Protein AF-A0A080LYB6-F1 (afdb_monomer_lite)

Structure (mmCIF, N/CA/C/O backbone):
data_AF-A0A080LYB6-F1
#
_entry.id   AF-A0A080LYB6-F1
#
loop_
_atom_site.group_PDB
_atom_site.id
_atom_site.type_symbol
_atom_site.label_atom_id
_atom_site.label_alt_id
_atom_site.label_comp_id
_atom_site.label_asym_id
_atom_site.label_entity_id
_atom_site.label_seq_id
_atom_site.pdbx_PDB_ins_code
_atom_site.Cartn_x
_atom_site.Cartn_y
_atom_site.Cartn_z
_atom_site.occupancy
_atom_site.B_iso_or_equiv
_atom_site.auth_seq_id
_atom_site.auth_comp_id
_atom_site.auth_asym_id
_atom_site.auth_atom_id
_atom_site.pdbx_PDB_model_num
ATOM 1 N N . MET A 1 1 ? -16.221 -21.033 -5.672 1.00 78.94 1 MET A N 1
ATOM 2 C CA . MET A 1 1 ? -16.938 -19.774 -5.369 1.00 78.94 1 MET A CA 1
ATOM 3 C C . MET A 1 1 ? -16.168 -19.053 -4.273 1.00 78.94 1 MET A C 1
ATOM 5 O O . MET A 1 1 ? -15.674 -19.729 -3.381 1.00 78.94 1 MET A O 1
ATOM 9 N N . VAL A 1 2 ? -15.991 -17.734 -4.372 1.00 89.88 2 VAL A N 1
ATOM 10 C CA . VAL A 1 2 ? -15.286 -16.938 -3.351 1.00 89.88 2 VAL A CA 1
ATOM 11 C C . VAL A 1 2 ? -16.255 -16.663 -2.202 1.00 89.88 2 VAL A C 1
ATOM 13 O O . VAL A 1 2 ? -17.338 -16.132 -2.439 1.00 89.88 2 VAL A O 1
ATOM 16 N N . ALA A 1 3 ? -15.896 -17.055 -0.979 1.00 94.12 3 ALA A N 1
ATOM 17 C CA . ALA A 1 3 ? -16.686 -16.738 0.210 1.00 94.12 3 ALA A CA 1
ATOM 18 C C . ALA A 1 3 ? -16.410 -15.291 0.627 1.00 94.12 3 ALA A C 1
ATOM 20 O O . ALA A 1 3 ? -15.257 -14.875 0.621 1.00 94.12 3 ALA A O 1
ATOM 21 N N . ILE A 1 4 ? -17.435 -14.526 0.995 1.00 94.94 4 ILE A N 1
ATOM 22 C CA . ILE A 1 4 ? -17.285 -13.124 1.412 1.00 94.94 4 ILE A CA 1
ATOM 23 C C . ILE A 1 4 ? -18.020 -12.883 2.736 1.00 94.94 4 ILE A C 1
ATOM 25 O O . ILE A 1 4 ? -19.038 -13.542 2.975 1.00 94.94 4 ILE A O 1
ATOM 29 N N . PRO A 1 5 ? -17.548 -11.963 3.599 1.00 95.38 5 PRO A N 1
ATOM 30 C CA . PRO A 1 5 ? -18.257 -11.645 4.830 1.00 95.38 5 PRO A CA 1
ATOM 31 C C . PRO A 1 5 ? -19.648 -11.080 4.526 1.00 95.38 5 PRO A C 1
ATOM 33 O O . PRO A 1 5 ? -19.817 -10.257 3.622 1.00 95.38 5 PRO A O 1
ATOM 36 N N . THR A 1 6 ? -20.651 -11.511 5.288 1.00 95.12 6 THR A N 1
ATOM 37 C CA . THR A 1 6 ? -22.016 -10.986 5.178 1.00 95.12 6 THR A CA 1
ATOM 38 C C . THR A 1 6 ? -22.108 -9.582 5.786 1.00 95.12 6 THR A C 1
ATOM 40 O O . THR A 1 6 ? -21.365 -9.276 6.721 1.00 95.12 6 THR A O 1
ATOM 43 N N . PRO A 1 7 ? -23.025 -8.716 5.319 1.00 93.94 7 PRO A N 1
ATOM 44 C CA . PRO A 1 7 ? -23.324 -7.464 6.006 1.00 93.94 7 PRO A CA 1
ATOM 45 C C . PRO A 1 7 ? -23.779 -7.695 7.464 1.00 93.94 7 PRO A C 1
ATOM 47 O O . PRO A 1 7 ? -24.447 -8.697 7.728 1.00 93.94 7 PRO A O 1
ATOM 50 N N . PRO A 1 8 ? -23.480 -6.768 8.395 1.00 93.12 8 PRO A N 1
ATOM 51 C CA . PRO A 1 8 ? -22.704 -5.541 8.192 1.00 93.12 8 PRO A CA 1
ATOM 52 C C . PRO A 1 8 ? -21.185 -5.797 8.092 1.00 93.12 8 PRO A C 1
ATOM 54 O O . PRO A 1 8 ? -20.603 -6.514 8.901 1.00 93.12 8 PRO A O 1
ATOM 57 N N . ARG A 1 9 ? -20.524 -5.151 7.118 1.00 93.06 9 ARG A N 1
ATOM 58 C CA . ARG A 1 9 ? -19.075 -5.256 6.842 1.00 93.06 9 ARG A CA 1
ATOM 59 C C . ARG A 1 9 ? -18.233 -4.386 7.785 1.00 93.06 9 ARG A C 1
ATOM 61 O O . ARG A 1 9 ? -17.555 -3.451 7.362 1.00 93.06 9 ARG A O 1
ATOM 68 N N . LEU A 1 10 ? -18.305 -4.671 9.087 1.00 92.44 10 LEU A N 1
ATOM 69 C CA . LEU A 1 10 ? -17.557 -3.921 10.108 1.00 92.44 10 LEU A CA 1
ATOM 70 C C . LEU A 1 10 ? -16.034 -4.104 9.989 1.00 92.44 10 LEU A C 1
ATOM 72 O O . LEU A 1 10 ? -15.279 -3.280 10.495 1.00 92.44 10 LEU A O 1
ATOM 76 N N . ASP A 1 11 ? -15.583 -5.132 9.265 1.00 92.44 11 ASP A N 1
ATOM 77 C CA . ASP A 1 11 ? -14.180 -5.359 8.912 1.00 92.44 11 ASP A CA 1
ATOM 78 C C . ASP A 1 11 ? -13.572 -4.228 8.065 1.00 92.44 11 ASP A C 1
ATOM 80 O O . ASP A 1 11 ? -12.359 -4.047 8.076 1.00 92.44 11 ASP A O 1
ATOM 84 N N . LEU A 1 12 ? -14.397 -3.437 7.369 1.00 91.12 12 LEU A N 1
ATOM 85 C CA . LEU A 1 12 ? -13.948 -2.310 6.546 1.00 91.12 12 LEU A CA 1
ATOM 86 C C . LEU A 1 12 ? -13.807 -0.998 7.325 1.00 91.12 12 LEU A C 1
ATOM 88 O O . LEU A 1 12 ? -13.190 -0.063 6.816 1.00 91.12 12 LEU A O 1
ATOM 92 N N . LEU A 1 13 ? -14.346 -0.914 8.549 1.00 88.81 13 LEU A N 1
ATOM 93 C CA . LEU A 1 13 ? -14.319 0.315 9.350 1.00 88.81 13 LEU A CA 1
ATOM 94 C C . LEU A 1 13 ? -12.920 0.935 9.484 1.00 88.81 13 LEU A C 1
ATOM 96 O O . LEU A 1 13 ? -12.825 2.146 9.284 1.00 88.81 13 LEU A O 1
ATOM 100 N N . PRO A 1 14 ? -11.835 0.165 9.720 1.00 84.69 14 PRO A N 1
ATOM 101 C CA . PRO A 1 14 ? -10.491 0.732 9.828 1.00 84.69 14 PRO A CA 1
ATOM 102 C C . PRO A 1 14 ? -10.011 1.472 8.571 1.00 84.69 14 PRO A C 1
ATOM 104 O O . PRO A 1 14 ? -9.136 2.326 8.668 1.00 84.69 14 PRO A O 1
ATOM 107 N N . LEU A 1 15 ? -10.562 1.160 7.392 1.00 84.94 15 LEU A N 1
ATOM 108 C CA . LEU A 1 15 ? -10.189 1.812 6.132 1.00 84.94 15 LEU A CA 1
ATOM 109 C C . LEU A 1 15 ? -10.950 3.118 5.882 1.00 84.94 15 LEU A C 1
ATOM 111 O O . LEU A 1 15 ? -10.456 3.985 5.167 1.00 84.94 15 LEU A O 1
ATOM 115 N N . VAL A 1 16 ? -12.147 3.258 6.457 1.00 84.25 16 VAL A N 1
ATOM 116 C CA . VAL A 1 16 ? -13.031 4.422 6.262 1.00 84.25 16 VAL A CA 1
ATOM 117 C C . VAL A 1 16 ? -13.061 5.363 7.469 1.00 84.25 16 VAL A C 1
ATOM 119 O O . VAL A 1 16 ? -13.619 6.460 7.386 1.00 84.25 16 VAL A O 1
ATOM 122 N N . SER A 1 17 ? -12.451 4.954 8.587 1.00 81.06 17 SER A N 1
ATOM 123 C CA . SER A 1 17 ? -12.216 5.782 9.767 1.00 81.06 17 SER A CA 1
ATOM 124 C C . SER A 1 17 ? -10.915 6.568 9.645 1.00 81.06 17 SER A C 1
ATOM 126 O O . SER A 1 17 ? -9.868 6.017 9.310 1.00 81.06 17 SER A O 1
ATOM 128 N N . TYR A 1 18 ? -10.955 7.853 9.982 1.00 72.38 18 TYR A N 1
ATOM 129 C CA . TYR A 1 18 ? -9.772 8.704 9.980 1.00 72.38 18 TYR A CA 1
ATOM 130 C C . TYR A 1 18 ? -9.108 8.682 11.359 1.00 72.38 18 TYR A C 1
ATOM 132 O O . TYR A 1 18 ? -9.540 9.396 12.259 1.00 72.38 18 TYR A O 1
ATOM 140 N N . THR A 1 19 ? -8.090 7.840 11.544 1.00 70.88 19 THR A N 1
ATOM 141 C CA . THR A 1 19 ? -7.420 7.639 12.841 1.00 70.88 19 THR A CA 1
ATOM 142 C C . THR A 1 19 ? -5.974 8.133 12.820 1.00 70.88 19 THR A C 1
ATOM 144 O O . THR A 1 19 ? -5.256 7.935 11.842 1.00 70.88 19 THR A O 1
ATOM 147 N N . ALA A 1 20 ? -5.536 8.767 13.910 1.00 65.44 20 ALA A N 1
ATOM 148 C CA . ALA A 1 20 ? -4.183 9.303 14.065 1.00 65.44 20 ALA A CA 1
ATOM 149 C C . ALA A 1 20 ? -3.086 8.209 14.093 1.00 65.44 20 ALA A C 1
ATOM 151 O O . ALA A 1 20 ? -3.386 7.077 14.474 1.00 65.44 20 ALA A O 1
ATOM 152 N N . PRO A 1 21 ? -1.816 8.533 13.755 1.00 69.44 21 PRO A N 1
ATOM 153 C CA . PRO A 1 21 ? -1.304 9.847 13.355 1.00 69.44 21 PRO A CA 1
ATOM 154 C C . PRO A 1 21 ? -1.634 10.140 11.893 1.00 69.44 21 PRO A C 1
ATOM 156 O O . PRO A 1 21 ? -1.207 9.425 11.000 1.00 69.44 21 PRO A O 1
ATOM 159 N N . ILE A 1 22 ? -2.402 11.198 11.661 1.00 78.25 22 ILE A N 1
ATOM 160 C CA . ILE A 1 22 ? -2.852 11.640 10.332 1.00 78.25 22 ILE A CA 1
ATOM 161 C C . ILE A 1 22 ? -1.838 12.594 9.693 1.00 78.25 22 ILE A C 1
ATOM 163 O O . ILE A 1 22 ? -1.606 12.593 8.486 1.00 78.25 22 ILE A O 1
ATOM 167 N N . CYS A 1 23 ? -1.265 13.435 10.542 1.00 81.88 23 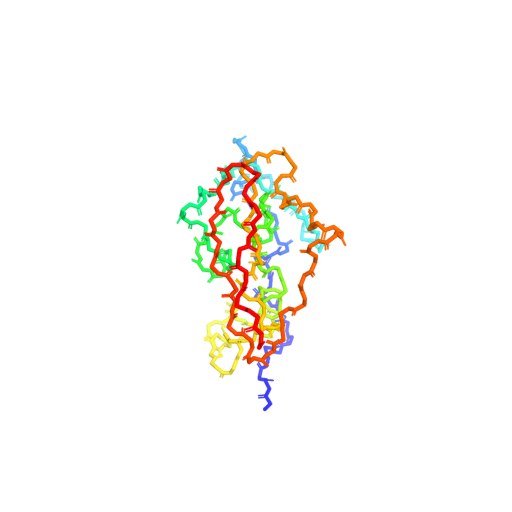CYS A N 1
ATOM 168 C CA . CYS A 1 23 ? -0.302 14.467 10.231 1.00 81.88 23 CYS A CA 1
ATOM 169 C C . CYS A 1 23 ? 0.758 14.487 11.339 1.00 81.88 23 CYS A C 1
ATOM 171 O O . CYS A 1 23 ? 0.491 13.983 12.440 1.00 81.88 23 CYS A O 1
ATOM 173 N N . PRO A 1 24 ? 1.943 15.068 11.104 1.00 83.44 24 PRO A N 1
ATOM 174 C CA . PRO A 1 24 ? 2.916 15.273 12.168 1.00 83.44 24 PRO A CA 1
ATOM 175 C C . PRO A 1 24 ? 2.288 16.094 13.305 1.00 83.44 24 PRO A C 1
ATOM 177 O O . PRO A 1 24 ? 1.795 17.196 13.079 1.00 83.44 24 PRO A O 1
ATOM 180 N N . GLY A 1 25 ? 2.258 15.535 14.518 1.00 81.31 25 GLY A N 1
ATOM 181 C CA . GLY A 1 25 ? 1.645 16.170 15.693 1.00 81.31 25 GLY A CA 1
ATOM 182 C C . GLY A 1 25 ? 0.126 15.992 15.839 1.00 81.31 25 GLY A C 1
ATOM 183 O O . GLY A 1 25 ? -0.433 16.433 16.840 1.00 81.31 25 GLY A O 1
ATOM 184 N N . CYS A 1 26 ? -0.555 15.325 14.899 1.00 83.31 26 CYS A N 1
ATOM 185 C CA . CYS A 1 26 ? -1.970 14.976 15.052 1.00 83.31 26 CYS A CA 1
ATOM 186 C C . CYS A 1 26 ? -2.176 13.922 16.161 1.00 83.31 26 CYS A C 1
ATOM 188 O O . CYS A 1 26 ? -1.506 12.890 16.190 1.00 83.31 26 CYS A O 1
ATOM 190 N N . THR A 1 27 ? -3.172 14.144 17.016 1.00 81.94 27 THR A N 1
ATOM 191 C CA . THR A 1 27 ? -3.629 13.241 18.082 1.00 81.94 27 THR A CA 1
ATOM 192 C C . THR A 1 27 ? -4.912 12.506 17.685 1.00 81.94 27 THR A C 1
ATOM 194 O O . THR A 1 27 ? -5.590 12.883 16.729 1.00 81.94 27 THR A O 1
ATOM 197 N N . ALA A 1 28 ? -5.294 11.478 18.451 1.00 76.56 28 ALA A N 1
ATOM 198 C CA . ALA A 1 28 ? -6.539 10.733 18.232 1.00 76.56 28 ALA A CA 1
ATOM 199 C C . ALA A 1 28 ? -7.811 11.603 18.318 1.00 76.56 28 ALA A C 1
ATOM 201 O O . ALA A 1 28 ? -8.829 11.244 17.734 1.00 76.56 28 ALA A O 1
ATOM 202 N N . ALA A 1 29 ? -7.752 12.762 18.987 1.00 78.81 29 ALA A N 1
ATOM 203 C CA . ALA A 1 29 ? -8.868 13.707 19.063 1.00 78.81 29 ALA A CA 1
ATOM 204 C C . ALA A 1 29 ? -9.184 14.382 17.715 1.00 78.81 29 ALA A C 1
ATOM 206 O O . ALA A 1 29 ? -10.271 14.919 17.536 1.00 78.81 29 ALA A O 1
ATOM 207 N N . GLN A 1 30 ? -8.256 14.336 16.755 1.00 77.50 30 GLN A N 1
ATOM 208 C CA . GLN A 1 30 ? -8.433 14.881 15.404 1.00 77.50 30 GLN A CA 1
ATOM 209 C C . GLN A 1 30 ? -8.970 13.826 14.424 1.00 77.50 30 GLN A C 1
ATOM 211 O O . GLN A 1 30 ? -8.736 13.914 13.217 1.00 77.50 30 GLN A O 1
ATOM 216 N N . ALA A 1 31 ? -9.679 12.818 14.939 1.00 74.44 31 ALA A N 1
ATOM 217 C CA . ALA A 1 31 ? -10.385 11.857 14.113 1.00 74.44 31 ALA A CA 1
ATOM 218 C C . ALA A 1 31 ? -11.509 12.553 13.330 1.00 74.44 31 ALA A C 1
ATOM 220 O O . ALA A 1 31 ? -12.302 13.322 13.868 1.00 74.44 31 ALA A O 1
ATOM 221 N N . GLY A 1 32 ? -11.542 12.305 12.028 1.00 75.00 32 GLY A N 1
ATOM 222 C CA . GLY A 1 32 ? -12.549 12.827 11.107 1.00 75.00 32 GLY A CA 1
ATOM 223 C C . GLY A 1 32 ? -13.766 11.903 11.028 1.00 75.00 32 GLY A C 1
ATOM 224 O O . GLY A 1 32 ? -13.740 10.799 11.576 1.00 75.00 32 GLY A O 1
ATOM 225 N N . PRO A 1 33 ? -14.831 12.312 10.320 1.00 81.25 33 PRO A N 1
ATOM 226 C CA . PRO A 1 33 ? -16.006 11.469 10.142 1.00 81.25 33 PRO A CA 1
ATOM 227 C C . PRO A 1 33 ? -15.661 10.186 9.376 1.00 81.25 33 PRO A C 1
ATOM 229 O O . PRO A 1 33 ? -14.752 10.166 8.535 1.00 81.25 33 PRO A O 1
ATOM 232 N N . VAL A 1 34 ? -16.441 9.131 9.627 1.00 82.88 34 VAL A N 1
ATOM 233 C CA . VAL A 1 34 ? -16.450 7.935 8.778 1.00 82.88 34 VAL A CA 1
ATOM 234 C C . VAL A 1 34 ? -16.949 8.348 7.398 1.00 82.88 34 VAL A C 1
ATOM 236 O O . VAL A 1 34 ? -18.078 8.815 7.262 1.00 82.88 34 VAL A O 1
ATOM 239 N N . ALA A 1 35 ? -16.101 8.207 6.382 1.00 80.56 35 ALA A N 1
ATOM 240 C CA . ALA A 1 35 ? -16.481 8.492 5.001 1.00 80.56 35 ALA A CA 1
ATOM 241 C C . ALA A 1 35 ? -15.600 7.720 4.018 1.00 80.56 35 ALA A C 1
ATOM 243 O O . ALA A 1 35 ? -14.421 7.478 4.297 1.00 80.56 35 ALA A O 1
ATOM 244 N N . ASP A 1 36 ? -16.175 7.389 2.865 1.00 82.38 36 ASP A N 1
ATOM 245 C CA . ASP A 1 36 ? -15.478 6.789 1.729 1.00 82.38 36 ASP A CA 1
ATOM 246 C C . ASP A 1 36 ? -14.698 7.870 0.972 1.00 82.38 36 ASP A C 1
ATOM 248 O O . ASP A 1 36 ? -15.199 8.517 0.056 1.00 82.38 36 ASP A O 1
ATOM 252 N N . LEU A 1 37 ? -13.489 8.153 1.451 1.00 80.38 37 LEU A N 1
ATOM 253 C CA . LEU A 1 37 ? -12.584 9.121 0.844 1.00 80.38 37 LEU A CA 1
ATOM 254 C C . LEU A 1 37 ? -11.187 8.517 0.820 1.00 80.38 37 LEU A C 1
ATOM 256 O O . LEU A 1 37 ? -10.705 8.025 1.847 1.00 80.38 37 LEU A O 1
ATOM 260 N N . LEU A 1 38 ? -10.514 8.644 -0.322 1.00 80.19 38 LEU A N 1
ATOM 261 C CA . LEU A 1 38 ? -9.074 8.447 -0.385 1.00 80.19 38 LEU A CA 1
ATOM 262 C C . LEU A 1 38 ? -8.409 9.598 0.372 1.00 80.19 38 LEU A C 1
ATOM 264 O O . LEU A 1 38 ? -8.603 10.768 0.039 1.00 80.19 38 LEU A O 1
ATOM 268 N N . ARG A 1 39 ? -7.661 9.271 1.423 1.00 80.81 39 ARG A N 1
ATOM 269 C CA . ARG A 1 39 ? -7.034 10.257 2.303 1.00 80.81 39 ARG A CA 1
ATOM 270 C C . ARG A 1 39 ? -5.537 10.052 2.303 1.00 80.81 39 ARG A C 1
ATOM 272 O O . ARG A 1 39 ? -5.056 8.933 2.220 1.00 80.81 39 ARG A O 1
ATOM 279 N N . LEU A 1 40 ? -4.800 11.147 2.423 1.00 86.06 40 LEU A N 1
ATOM 280 C CA . LEU A 1 40 ? -3.350 11.102 2.493 1.00 86.06 40 LEU A CA 1
ATOM 281 C C . LEU A 1 40 ? -2.900 11.228 3.948 1.00 86.06 40 LEU A C 1
ATOM 283 O O . LEU A 1 40 ? -3.213 12.224 4.599 1.00 86.06 40 LEU A O 1
ATOM 287 N N . ASN A 1 41 ? -2.143 10.252 4.449 1.00 84.12 41 ASN A N 1
ATOM 288 C CA . ASN A 1 41 ? -1.497 10.334 5.753 1.00 84.12 41 ASN A CA 1
ATOM 289 C C . ASN A 1 41 ? -0.100 10.959 5.601 1.00 84.12 41 ASN A C 1
ATOM 291 O O . ASN A 1 41 ? 0.802 10.411 4.957 1.00 84.12 41 ASN A O 1
ATOM 295 N N . THR A 1 42 ? 0.076 12.138 6.193 1.00 86.94 42 THR A N 1
ATOM 296 C CA . THR A 1 42 ? 1.353 12.864 6.222 1.00 86.94 42 THR A CA 1
ATOM 297 C C . THR A 1 42 ? 2.110 12.674 7.536 1.00 86.94 42 THR A C 1
ATOM 299 O O . THR A 1 42 ? 3.269 13.070 7.624 1.00 86.94 42 THR A O 1
ATOM 302 N N . GLY A 1 43 ? 1.490 12.055 8.546 1.00 86.31 43 GLY A N 1
ATOM 303 C CA . GLY A 1 43 ? 2.106 11.726 9.833 1.00 86.31 43 GLY A CA 1
ATOM 304 C C . GLY A 1 43 ? 3.048 10.524 9.781 1.00 86.31 43 GLY A C 1
ATOM 305 O O . GLY A 1 43 ? 3.935 10.417 10.624 1.00 86.31 43 GLY A O 1
ATOM 306 N N . ILE A 1 44 ? 2.897 9.650 8.783 1.00 86.62 44 ILE A N 1
ATOM 307 C CA . ILE A 1 44 ? 3.780 8.500 8.551 1.00 86.62 44 ILE A CA 1
ATOM 308 C C . ILE A 1 44 ? 4.717 8.820 7.372 1.00 86.62 44 ILE A C 1
ATOM 310 O O . ILE A 1 44 ? 4.238 9.201 6.299 1.00 86.62 44 ILE A O 1
ATOM 314 N N . PRO A 1 45 ? 6.052 8.702 7.512 1.00 88.12 45 PRO A N 1
ATOM 315 C CA . PRO A 1 45 ? 6.967 8.885 6.388 1.00 88.12 45 PRO A CA 1
ATOM 316 C C . PRO A 1 45 ? 6.738 7.813 5.311 1.00 88.12 45 PRO A C 1
ATOM 318 O O . PRO A 1 45 ? 6.245 6.723 5.585 1.00 88.12 45 PRO A O 1
ATOM 321 N N . ALA A 1 46 ? 7.085 8.123 4.061 1.00 89.25 46 ALA A N 1
ATOM 322 C CA . ALA A 1 46 ? 6.987 7.134 2.996 1.00 89.25 46 ALA A CA 1
ATOM 323 C C . ALA A 1 46 ? 8.065 6.072 3.226 1.00 89.25 46 ALA A C 1
ATOM 325 O O . ALA A 1 46 ? 9.222 6.419 3.446 1.00 89.25 46 ALA A O 1
ATOM 326 N N . THR A 1 47 ? 7.693 4.798 3.156 1.00 92.81 47 THR A N 1
ATOM 327 C CA . THR A 1 47 ? 8.637 3.686 3.303 1.00 92.81 47 THR A CA 1
ATOM 328 C C . THR A 1 47 ? 9.701 3.744 2.210 1.00 92.81 47 THR A C 1
ATOM 330 O O . THR A 1 47 ? 9.378 3.913 1.026 1.00 92.81 47 THR A O 1
ATOM 333 N N . ASP A 1 48 ? 10.965 3.580 2.595 1.00 92.62 48 ASP A N 1
ATOM 334 C CA . ASP A 1 48 ? 12.102 3.568 1.674 1.00 92.62 48 ASP A CA 1
ATOM 335 C C . ASP A 1 48 ? 11.962 2.480 0.615 1.00 92.62 48 ASP A C 1
ATOM 337 O O . ASP A 1 48 ? 11.481 1.385 0.912 1.00 92.62 48 ASP A O 1
ATOM 341 N N . LYS A 1 49 ? 12.437 2.757 -0.610 1.00 91.25 49 LYS A N 1
ATOM 342 C CA . LYS A 1 49 ? 12.310 1.883 -1.792 1.00 91.25 49 LYS A CA 1
ATOM 343 C C . LYS A 1 49 ? 12.584 0.407 -1.496 1.00 91.25 49 LYS A C 1
ATOM 345 O O . LYS A 1 49 ? 11.804 -0.447 -1.904 1.00 91.25 49 LYS A O 1
ATOM 350 N N . ALA A 1 50 ? 13.672 0.117 -0.783 1.00 92.56 50 ALA A N 1
ATOM 351 C CA . ALA A 1 50 ? 14.106 -1.248 -0.482 1.00 92.56 50 ALA A CA 1
ATOM 352 C C . ALA A 1 50 ? 13.152 -2.010 0.456 1.00 92.56 50 ALA A C 1
ATOM 354 O O . ALA A 1 50 ? 13.119 -3.239 0.441 1.00 92.56 50 ALA A O 1
ATOM 355 N N . MET A 1 51 ? 12.367 -1.290 1.257 1.00 94.25 51 MET A N 1
ATOM 356 C CA . MET A 1 51 ? 11.469 -1.858 2.262 1.00 94.25 51 MET A CA 1
ATOM 357 C C . MET A 1 51 ? 10.008 -1.888 1.806 1.00 94.25 51 MET A C 1
ATOM 359 O O . MET A 1 51 ? 9.187 -2.540 2.455 1.00 94.25 51 MET A O 1
ATOM 363 N N . ARG A 1 52 ? 9.686 -1.232 0.682 1.00 93.69 52 ARG A N 1
ATOM 364 C CA . ARG A 1 52 ? 8.320 -1.132 0.160 1.00 93.69 52 ARG A CA 1
ATOM 365 C C . ARG A 1 52 ? 7.732 -2.504 -0.135 1.00 93.69 52 ARG A C 1
ATOM 367 O O . ARG A 1 52 ? 8.364 -3.350 -0.769 1.00 93.69 52 ARG A O 1
ATOM 374 N N . LYS A 1 53 ? 6.487 -2.706 0.283 1.00 94.88 53 LYS A N 1
ATOM 375 C CA . LYS A 1 53 ? 5.700 -3.900 -0.032 1.00 94.88 53 LYS A CA 1
ATOM 376 C C . LYS A 1 53 ? 4.577 -3.551 -0.998 1.00 94.88 53 LYS A C 1
ATOM 378 O O . LYS A 1 53 ? 3.752 -2.704 -0.688 1.00 94.88 53 LYS A O 1
ATOM 383 N N . ARG A 1 54 ? 4.492 -4.280 -2.116 1.00 94.38 54 ARG A N 1
ATOM 384 C CA . ARG A 1 54 ? 3.438 -4.130 -3.138 1.00 94.38 54 ARG A CA 1
ATOM 385 C C . ARG A 1 54 ? 2.023 -4.077 -2.549 1.00 94.38 54 ARG A C 1
ATOM 387 O O . ARG A 1 54 ? 1.191 -3.320 -3.021 1.00 94.38 54 ARG A O 1
ATOM 394 N N . LEU A 1 55 ? 1.759 -4.874 -1.512 1.00 95.62 55 LEU A N 1
ATOM 395 C CA . LEU A 1 55 ? 0.440 -4.981 -0.879 1.00 95.62 55 LEU A CA 1
ATOM 396 C C . LEU A 1 55 ? 0.206 -3.975 0.266 1.00 95.62 55 LEU A C 1
ATOM 398 O O . LEU A 1 55 ? -0.768 -4.119 1.004 1.00 95.62 55 LEU A O 1
ATOM 402 N N . GLY A 1 56 ? 1.084 -2.979 0.437 1.00 94.06 56 GLY A N 1
ATOM 403 C CA . GLY A 1 56 ? 0.913 -1.894 1.405 1.00 94.06 56 GLY A CA 1
ATOM 404 C C . GLY A 1 56 ? 0.557 -2.390 2.809 1.00 94.06 56 GLY A C 1
ATOM 405 O O . GLY A 1 56 ? 1.196 -3.301 3.348 1.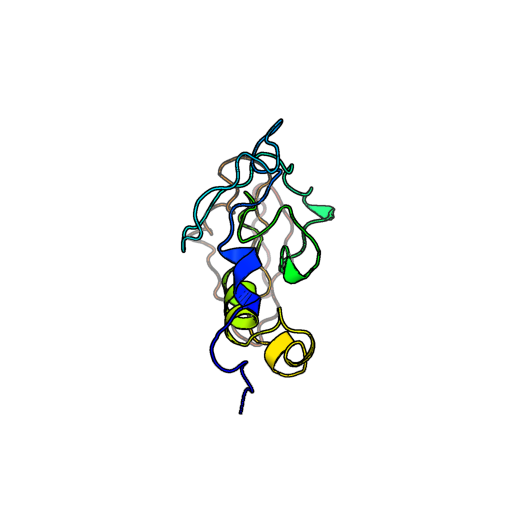00 94.06 56 GLY A O 1
ATOM 406 N N . VAL A 1 57 ? -0.516 -1.829 3.372 1.00 91.50 57 VAL A N 1
ATOM 407 C CA . VAL A 1 57 ? -1.013 -2.149 4.721 1.00 91.50 57 VAL A CA 1
ATOM 408 C C . VAL A 1 57 ? -1.312 -3.642 4.899 1.00 91.50 57 VAL A C 1
ATOM 410 O O . VAL A 1 57 ? -1.043 -4.185 5.969 1.00 91.50 57 VAL A O 1
ATOM 413 N N . LEU A 1 58 ? -1.781 -4.345 3.859 1.00 94.00 58 LEU A N 1
ATOM 414 C CA . LEU A 1 58 ? -2.046 -5.791 3.945 1.00 94.00 58 LEU A CA 1
ATOM 415 C C . LEU A 1 58 ? -0.769 -6.626 4.137 1.00 94.00 58 LEU A C 1
ATOM 417 O O . LEU A 1 58 ? -0.847 -7.769 4.578 1.00 94.00 58 LEU A O 1
ATOM 421 N N . ALA A 1 59 ? 0.401 -6.068 3.816 1.00 95.06 59 ALA A N 1
ATOM 422 C CA . ALA A 1 59 ? 1.712 -6.663 4.071 1.00 95.06 59 ALA A CA 1
ATOM 423 C C . ALA A 1 59 ? 2.464 -5.995 5.241 1.00 95.06 59 ALA A C 1
ATOM 425 O O . ALA A 1 59 ? 3.671 -6.196 5.381 1.00 95.06 59 ALA A O 1
ATOM 426 N N . GLY A 1 60 ? 1.773 -5.207 6.073 1.00 92.31 60 GLY A N 1
ATOM 427 C CA . GLY A 1 60 ? 2.358 -4.515 7.227 1.00 92.31 60 GLY A CA 1
ATOM 428 C C . GLY A 1 60 ? 3.110 -3.224 6.887 1.00 92.31 60 GLY A C 1
ATOM 429 O O . GLY A 1 60 ? 3.834 -2.699 7.728 1.00 92.31 60 GLY A O 1
ATOM 430 N N . ASP A 1 61 ? 2.957 -2.702 5.670 1.00 93.81 61 ASP A N 1
ATOM 431 C CA . ASP A 1 61 ? 3.605 -1.472 5.221 1.00 93.81 61 ASP A CA 1
ATOM 432 C C . ASP A 1 61 ? 2.628 -0.288 5.266 1.00 93.81 61 ASP A C 1
ATOM 434 O O . ASP A 1 61 ? 1.919 0.009 4.302 1.00 93.81 61 ASP A O 1
ATOM 438 N N . PHE A 1 62 ? 2.593 0.395 6.412 1.00 89.56 62 PHE A N 1
ATOM 439 C CA . PHE A 1 62 ? 1.692 1.525 6.671 1.00 89.56 62 PHE A CA 1
ATOM 440 C C . PHE A 1 62 ? 2.027 2.802 5.885 1.00 89.56 62 PHE A C 1
ATOM 442 O O . PHE A 1 62 ? 1.238 3.745 5.892 1.00 89.56 62 PHE A O 1
ATOM 449 N N . GLY A 1 63 ? 3.170 2.841 5.191 1.00 90.31 63 GLY A N 1
ATOM 450 C CA . GLY A 1 63 ? 3.517 3.918 4.262 1.00 90.31 63 GLY A CA 1
ATOM 451 C C . GLY A 1 63 ? 2.911 3.750 2.862 1.00 90.31 63 GLY A C 1
ATOM 452 O O . GLY A 1 63 ? 3.168 4.596 2.000 1.00 90.31 63 GLY A O 1
ATOM 453 N N . GLY A 1 64 ? 2.157 2.669 2.619 1.00 91.56 64 GLY A N 1
ATOM 454 C CA . GLY A 1 64 ? 1.487 2.364 1.352 1.00 91.56 64 GLY A CA 1
ATOM 455 C C . GLY A 1 64 ? -0.035 2.578 1.357 1.00 91.56 64 GLY A C 1
ATOM 456 O O . GLY A 1 64 ? -0.617 3.080 2.320 1.00 91.56 64 GLY A O 1
ATOM 457 N N . PHE A 1 65 ? -0.689 2.210 0.256 1.00 92.25 65 PHE A N 1
ATOM 458 C CA . PHE A 1 65 ? -2.143 2.287 0.055 1.00 92.25 65 PHE A CA 1
ATOM 459 C C . PHE A 1 65 ? -2.941 1.676 1.237 1.00 92.25 65 PHE A C 1
ATOM 461 O O . PHE A 1 65 ? -2.544 0.627 1.758 1.00 92.25 65 PHE A O 1
ATOM 468 N N . PRO A 1 66 ? -4.069 2.289 1.667 1.00 89.31 66 PRO A N 1
ATOM 469 C CA . PRO A 1 66 ? -4.781 3.406 1.024 1.00 89.31 66 PRO A CA 1
ATOM 470 C C . PRO A 1 66 ? -4.283 4.805 1.387 1.00 89.31 66 PRO A C 1
ATOM 472 O O . PRO A 1 66 ? -4.553 5.741 0.646 1.00 89.31 66 PRO A O 1
ATOM 475 N N . ASN A 1 67 ? -3.551 4.958 2.494 1.00 86.62 67 ASN A N 1
ATOM 476 C CA . ASN A 1 67 ? -3.220 6.283 3.030 1.00 86.62 67 ASN A CA 1
ATOM 477 C C . ASN A 1 67 ? -1.771 6.735 2.762 1.00 86.62 67 ASN A C 1
ATOM 479 O O . ASN A 1 67 ? -1.379 7.835 3.154 1.00 86.62 67 ASN A O 1
ATOM 483 N N . GLY A 1 68 ? -0.963 5.891 2.122 1.00 86.31 68 GLY A N 1
ATOM 484 C CA . GLY A 1 68 ? 0.408 6.184 1.712 1.00 86.31 68 GLY A CA 1
ATOM 485 C C . GLY A 1 68 ? 0.514 7.156 0.534 1.00 86.31 68 GLY A C 1
ATOM 486 O O . GLY A 1 68 ? -0.470 7.492 -0.116 1.00 86.31 68 GLY A O 1
ATOM 487 N N . ARG A 1 69 ? 1.738 7.613 0.238 1.00 85.56 69 ARG A N 1
ATOM 488 C CA . ARG A 1 69 ? 2.007 8.664 -0.775 1.00 85.56 69 ARG A CA 1
ATOM 489 C C . ARG A 1 69 ? 2.667 8.167 -2.063 1.00 85.56 69 ARG A C 1
ATOM 491 O O . ARG A 1 69 ? 3.075 8.974 -2.893 1.00 85.56 69 ARG A O 1
ATOM 498 N N . ARG A 1 70 ? 2.876 6.859 -2.193 1.00 89.94 70 ARG A N 1
ATOM 499 C CA . ARG A 1 70 ? 3.714 6.263 -3.242 1.00 89.94 70 ARG A CA 1
ATOM 500 C C . ARG A 1 70 ? 2.877 5.595 -4.329 1.00 89.94 70 ARG A C 1
ATOM 502 O O . ARG A 1 70 ? 1.776 5.135 -4.073 1.00 89.94 70 ARG A O 1
ATOM 509 N N . LEU A 1 71 ? 3.454 5.486 -5.524 1.00 89.06 71 LEU A N 1
ATOM 510 C CA . LEU A 1 71 ? 2.808 4.887 -6.700 1.00 89.06 71 LEU A CA 1
ATOM 511 C C . LEU A 1 71 ? 3.048 3.377 -6.857 1.00 89.06 71 LEU A C 1
ATOM 513 O O . LEU A 1 71 ? 2.458 2.760 -7.730 1.00 89.06 71 LEU A O 1
ATOM 517 N N . SER A 1 72 ? 3.943 2.787 -6.061 1.00 91.12 72 SER A N 1
ATOM 518 C CA . SER A 1 72 ? 4.397 1.392 -6.231 1.00 91.12 72 SER A CA 1
ATOM 519 C C . SER A 1 72 ? 3.514 0.346 -5.544 1.00 91.12 72 SER A C 1
ATOM 521 O O . SER A 1 72 ? 3.847 -0.840 -5.557 1.00 91.12 72 SER A O 1
ATOM 523 N N . ASP A 1 73 ? 2.416 0.778 -4.927 1.00 94.12 73 ASP A N 1
ATOM 524 C CA . ASP A 1 73 ? 1.433 -0.123 -4.339 1.00 94.12 73 ASP A CA 1
ATOM 525 C C . ASP A 1 73 ? 0.504 -0.676 -5.412 1.00 94.12 73 ASP A C 1
ATOM 527 O O . ASP A 1 73 ? 0.090 0.031 -6.328 1.00 94.12 73 ASP A O 1
ATOM 531 N N . ASP A 1 74 ? 0.119 -1.933 -5.256 1.00 94.69 74 ASP A N 1
ATOM 532 C CA . ASP A 1 74 ? -0.855 -2.567 -6.128 1.00 94.69 74 ASP A CA 1
ATOM 533 C C . ASP A 1 74 ? -2.259 -2.356 -5.574 1.00 94.69 74 ASP A C 1
ATOM 535 O O . ASP A 1 74 ? -2.825 -3.186 -4.855 1.00 94.69 74 ASP A O 1
ATOM 539 N N . ALA A 1 75 ? -2.787 -1.170 -5.864 1.00 93.88 75 ALA A N 1
ATOM 540 C CA . ALA A 1 75 ? -4.104 -0.756 -5.408 1.00 93.88 75 ALA A CA 1
ATOM 541 C C . ALA A 1 75 ? -5.202 -1.737 -5.854 1.00 93.88 75 ALA A C 1
ATOM 543 O O . ALA A 1 75 ? -6.139 -1.972 -5.091 1.00 93.88 75 ALA A O 1
ATOM 544 N N . THR A 1 76 ? -5.069 -2.342 -7.041 1.00 94.88 76 THR A N 1
ATOM 545 C CA . THR A 1 76 ? -6.038 -3.299 -7.587 1.00 94.88 76 THR A CA 1
ATOM 546 C C . THR A 1 76 ? -6.085 -4.570 -6.747 1.00 94.88 76 THR A C 1
ATOM 548 O O . THR A 1 76 ? -7.155 -4.939 -6.255 1.00 94.88 76 THR A O 1
ATOM 551 N N . ASP A 1 77 ? -4.938 -5.209 -6.505 1.00 96.19 77 ASP A N 1
ATOM 552 C CA . ASP A 1 77 ? -4.866 -6.406 -5.665 1.00 96.19 77 ASP A CA 1
ATOM 553 C C . ASP A 1 77 ? -5.304 -6.119 -4.228 1.00 96.19 77 ASP A C 1
ATOM 555 O O . ASP A 1 77 ? -6.034 -6.913 -3.631 1.00 96.19 77 ASP A O 1
ATOM 559 N N . ILE A 1 78 ? -4.871 -4.992 -3.653 1.00 95.88 78 ILE A N 1
ATOM 560 C CA . ILE A 1 78 ? -5.234 -4.622 -2.281 1.00 95.88 78 ILE A CA 1
ATOM 561 C C . ILE A 1 78 ? -6.750 -4.437 -2.168 1.00 95.88 78 ILE A C 1
ATOM 563 O O . ILE A 1 78 ? -7.376 -5.054 -1.303 1.00 95.88 78 ILE A O 1
ATOM 567 N N . ALA A 1 79 ? -7.352 -3.633 -3.050 1.00 94.62 79 ALA A N 1
ATOM 568 C CA . ALA A 1 79 ? -8.786 -3.367 -3.033 1.00 94.62 79 ALA A CA 1
ATOM 569 C C . ALA A 1 79 ? -9.596 -4.646 -3.272 1.00 94.62 79 ALA A C 1
ATOM 571 O O . ALA A 1 79 ? -10.529 -4.924 -2.519 1.00 94.62 79 ALA A O 1
ATOM 572 N N . ALA A 1 80 ? -9.210 -5.469 -4.252 1.00 95.88 80 ALA A N 1
ATOM 573 C CA . ALA A 1 80 ? -9.897 -6.724 -4.544 1.00 95.88 80 ALA A CA 1
ATOM 574 C C . ALA A 1 80 ? -9.891 -7.671 -3.335 1.00 95.88 80 ALA A C 1
ATOM 576 O O . ALA A 1 80 ? -10.934 -8.216 -2.969 1.00 95.88 80 ALA A O 1
ATOM 577 N N . ARG A 1 81 ? -8.743 -7.816 -2.660 1.00 96.75 81 ARG A N 1
ATOM 578 C CA . ARG A 1 81 ? -8.617 -8.643 -1.451 1.00 96.75 81 ARG A CA 1
ATOM 579 C C . ARG A 1 81 ? -9.455 -8.097 -0.293 1.00 96.75 81 ARG A C 1
ATOM 581 O O . ARG A 1 81 ? -10.134 -8.860 0.393 1.00 96.75 81 ARG A O 1
ATOM 588 N N . VAL A 1 82 ? -9.464 -6.782 -0.084 1.00 95.50 82 VAL A N 1
ATOM 589 C CA . VAL A 1 82 ? -10.299 -6.135 0.944 1.00 95.50 82 VAL A CA 1
ATOM 590 C C . VAL A 1 82 ? -11.792 -6.345 0.666 1.00 95.50 82 VAL A C 1
ATOM 592 O O . VAL A 1 82 ? -12.541 -6.705 1.578 1.00 95.50 82 VAL A O 1
ATOM 595 N N . VAL A 1 83 ? -12.233 -6.190 -0.587 1.00 94.38 83 VAL A N 1
ATOM 596 C CA . VAL A 1 83 ? -13.634 -6.405 -0.986 1.00 94.38 83 VAL A CA 1
ATOM 597 C C . VAL A 1 83 ? -14.084 -7.822 -0.637 1.00 94.38 83 VAL A C 1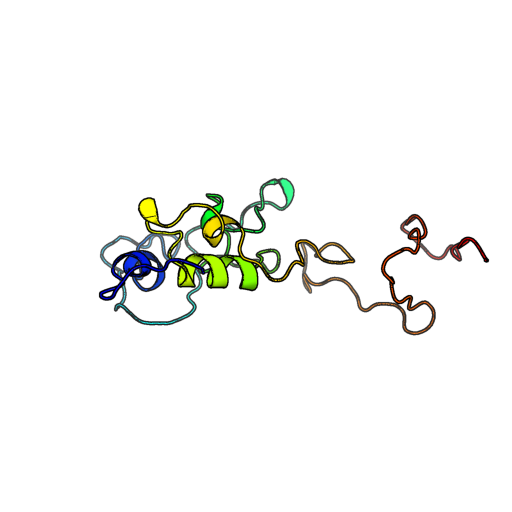
ATOM 599 O O . VAL A 1 83 ? -15.167 -7.991 -0.071 1.00 94.38 83 VAL A O 1
ATOM 602 N N . VAL A 1 84 ? -13.235 -8.828 -0.864 1.00 96.38 84 VAL A N 1
ATOM 603 C CA . VAL A 1 84 ? -13.536 -10.222 -0.494 1.00 96.38 84 VAL A CA 1
ATOM 604 C C . VAL A 1 84 ? -13.260 -10.553 0.978 1.00 96.38 84 VAL A C 1
ATOM 606 O O . VAL A 1 84 ? -13.466 -11.685 1.403 1.00 96.38 84 VAL A O 1
ATOM 609 N N . GLY A 1 85 ? -12.851 -9.573 1.784 1.00 96.19 85 GLY A N 1
ATOM 610 C CA . GLY A 1 85 ? -12.882 -9.662 3.242 1.00 96.19 85 GLY A CA 1
ATOM 611 C C . GLY A 1 85 ? -11.591 -10.090 3.921 1.00 96.19 85 GLY A C 1
ATOM 612 O O . GLY A 1 85 ? -11.658 -10.509 5.070 1.00 96.19 85 GLY A O 1
ATOM 613 N N . VAL A 1 86 ? -10.416 -9.964 3.292 1.00 96.69 86 VAL A N 1
ATOM 614 C CA . VAL A 1 86 ? -9.144 -1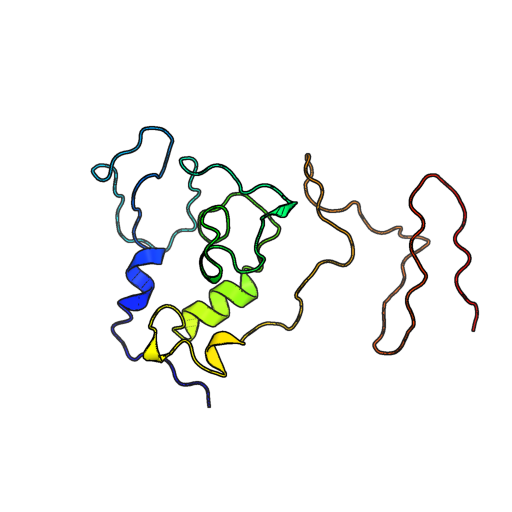0.390 3.928 1.00 96.69 86 VAL A CA 1
ATOM 615 C C . VAL A 1 86 ? -8.806 -9.667 5.242 1.00 96.69 86 VAL A C 1
ATOM 617 O O . VAL A 1 86 ? -7.924 -10.114 5.967 1.00 96.69 86 VAL A O 1
ATOM 620 N N . LEU A 1 87 ? -9.490 -8.564 5.566 1.00 94.81 87 LEU A N 1
ATOM 621 C CA . LEU A 1 87 ? -9.359 -7.892 6.865 1.00 94.81 87 LEU A CA 1
ATOM 622 C C . LEU A 1 87 ? -9.999 -8.683 8.012 1.00 94.81 87 LEU A C 1
ATOM 624 O O . LEU A 1 87 ? -9.627 -8.504 9.169 1.00 94.81 87 LEU A O 1
ATOM 628 N N . ASN A 1 88 ? -10.933 -9.582 7.704 1.00 95.19 88 ASN A N 1
ATOM 629 C CA . ASN A 1 88 ? -11.433 -10.567 8.645 1.00 95.19 88 ASN A CA 1
ATOM 630 C C . ASN A 1 88 ? -10.569 -11.840 8.540 1.00 95.19 88 ASN A C 1
ATOM 632 O O . ASN A 1 88 ? -10.543 -12.460 7.473 1.00 95.19 88 ASN A O 1
ATOM 636 N N . PRO A 1 89 ? -9.911 -12.291 9.626 1.00 93.81 89 PRO A N 1
ATOM 637 C CA . PRO A 1 89 ? -9.076 -13.492 9.609 1.00 93.81 89 PRO A CA 1
ATOM 638 C C . PRO A 1 89 ? -9.774 -14.747 9.066 1.00 93.81 89 PRO A C 1
ATOM 640 O O . PRO A 1 89 ? -9.129 -15.556 8.407 1.00 93.81 89 PRO A O 1
ATOM 643 N N . ALA A 1 90 ? -11.091 -14.885 9.267 1.00 95.31 90 ALA A N 1
ATOM 644 C CA . ALA A 1 90 ? -11.870 -16.014 8.748 1.00 95.31 90 ALA A CA 1
ATOM 645 C C . ALA A 1 90 ? -11.954 -16.046 7.209 1.00 95.31 90 ALA A C 1
ATOM 647 O O . ALA A 1 90 ? -12.169 -17.103 6.623 1.00 95.31 90 ALA A O 1
ATOM 648 N N . PHE A 1 91 ? -11.767 -14.897 6.556 1.00 96.44 91 PHE A N 1
ATOM 649 C CA . PHE A 1 91 ? -11.794 -14.738 5.102 1.00 96.44 91 PHE A CA 1
ATOM 650 C C . PHE A 1 91 ? -10.404 -14.443 4.526 1.00 96.44 91 PHE A C 1
ATOM 652 O O . PHE A 1 91 ? -10.257 -14.361 3.311 1.00 96.44 91 PHE A O 1
ATOM 659 N N . ASN A 1 92 ? -9.358 -14.344 5.354 1.00 95.75 92 ASN A N 1
ATOM 660 C CA . ASN A 1 92 ? -7.968 -14.235 4.902 1.00 95.75 92 ASN A CA 1
ATOM 661 C C . ASN A 1 92 ? -7.370 -15.608 4.531 1.00 95.75 92 ASN A C 1
ATOM 663 O O . ASN A 1 92 ? -6.277 -15.989 4.952 1.00 95.75 92 ASN A O 1
ATOM 667 N N . VAL A 1 93 ? -8.114 -16.375 3.741 1.00 95.44 93 VAL A N 1
ATOM 668 C CA . VAL A 1 93 ? -7.785 -17.741 3.321 1.00 95.44 93 VAL A CA 1
ATOM 669 C C . VAL A 1 93 ? -7.805 -17.842 1.800 1.00 95.44 93 VAL A C 1
ATOM 671 O O . VAL A 1 93 ? -8.266 -16.929 1.118 1.00 95.44 93 VAL A O 1
ATOM 674 N N . PHE A 1 94 ? -7.286 -18.931 1.234 1.00 94.81 94 PHE A N 1
ATOM 675 C CA . PHE A 1 94 ? -7.405 -19.162 -0.206 1.00 94.81 94 PHE A CA 1
ATOM 676 C C . PHE A 1 94 ? -8.888 -19.361 -0.590 1.00 94.81 94 PHE A C 1
ATOM 678 O O . PHE A 1 94 ? -9.588 -20.090 0.114 1.00 94.81 94 PHE A O 1
ATOM 685 N N . PRO A 1 95 ? -9.380 -18.777 -1.703 1.00 94.44 95 PRO A N 1
ATOM 686 C CA . PRO A 1 95 ? -8.648 -17.971 -2.688 1.00 94.44 95 PRO A CA 1
ATOM 687 C C . PRO A 1 95 ? -8.566 -16.470 -2.369 1.00 94.44 95 PRO A C 1
ATOM 689 O O . PRO A 1 95 ? -7.817 -15.761 -3.035 1.00 94.44 95 PRO A O 1
ATOM 692 N N . ASN A 1 96 ? -9.305 -15.975 -1.375 1.00 96.25 96 ASN A N 1
ATOM 693 C CA . ASN A 1 96 ? -9.446 -14.554 -1.044 1.00 96.25 96 ASN A CA 1
ATOM 694 C C . ASN A 1 96 ? -8.103 -13.838 -0.860 1.00 96.25 96 ASN A C 1
ATOM 696 O O . ASN A 1 96 ? -7.893 -12.761 -1.409 1.00 96.25 96 ASN A O 1
ATOM 700 N N . ASN A 1 97 ? -7.166 -14.461 -0.144 1.00 94.31 97 ASN A N 1
ATOM 701 C CA . ASN A 1 97 ? -5.838 -13.901 0.117 1.00 94.31 97 ASN A CA 1
ATOM 702 C C . ASN A 1 97 ? -4.902 -13.893 -1.108 1.00 94.31 97 ASN A C 1
ATOM 704 O O . ASN A 1 97 ? -3.789 -13.365 -1.026 1.00 94.31 97 ASN A O 1
ATOM 708 N N . ARG A 1 98 ? -5.345 -14.457 -2.239 1.00 94.44 98 ARG A N 1
ATOM 709 C CA . ARG A 1 98 ? -4.589 -14.567 -3.492 1.00 94.44 98 ARG A CA 1
ATOM 710 C C . ARG A 1 98 ? -5.283 -13.916 -4.689 1.00 94.44 98 ARG A C 1
ATOM 712 O O . ARG A 1 98 ? -4.746 -13.990 -5.789 1.00 94.44 98 ARG A O 1
ATOM 719 N N . ILE A 1 99 ? -6.428 -13.266 -4.491 1.00 94.88 99 ILE A N 1
ATOM 720 C CA . ILE A 1 99 ? -7.091 -12.524 -5.567 1.00 94.88 99 ILE A CA 1
ATOM 721 C C . ILE A 1 99 ? -6.182 -11.393 -6.050 1.00 94.88 99 ILE A C 1
ATOM 723 O O . ILE A 1 99 ? -5.543 -10.707 -5.247 1.00 94.88 99 ILE A O 1
ATOM 727 N N . GLY A 1 100 ? -6.134 -11.230 -7.367 1.00 94.31 100 GLY A N 1
ATOM 728 C CA . GLY A 1 100 ? -5.406 -10.165 -8.025 1.00 94.31 100 GLY A CA 1
ATOM 729 C C . GLY A 1 100 ? -5.650 -10.135 -9.527 1.00 94.31 100 GLY A C 1
ATOM 730 O O . GLY A 1 100 ? -6.305 -11.032 -10.063 1.00 94.31 100 GLY A O 1
ATOM 731 N N . ASP A 1 101 ? -5.121 -9.113 -10.191 1.00 92.69 101 ASP A N 1
ATOM 732 C CA . ASP A 1 101 ? -5.220 -8.936 -11.649 1.00 92.69 101 ASP A CA 1
ATOM 733 C C . ASP A 1 101 ? -4.121 -9.683 -12.434 1.00 92.69 101 ASP A C 1
ATOM 735 O O . ASP A 1 101 ? -4.183 -9.799 -13.657 1.00 92.69 101 ASP A O 1
ATOM 739 N N . GLY A 1 102 ? -3.137 -10.239 -11.720 1.00 91.50 102 GLY A N 1
ATOM 740 C CA . GLY A 1 102 ? -2.016 -10.986 -12.288 1.00 91.50 102 GLY A CA 1
ATOM 741 C C . GLY A 1 102 ? -0.781 -10.138 -12.614 1.00 91.50 102 GLY A C 1
ATOM 742 O O . GLY A 1 102 ? 0.225 -10.702 -13.051 1.00 91.50 102 GLY A O 1
ATOM 743 N N . VAL A 1 103 ? -0.798 -8.828 -12.353 1.00 90.06 103 VAL A N 1
ATOM 744 C CA . VAL A 1 103 ? 0.281 -7.890 -12.692 1.00 90.06 103 VAL A CA 1
ATOM 745 C C . VAL A 1 103 ? 0.991 -7.417 -11.422 1.00 90.06 103 VAL A C 1
ATOM 747 O O . VAL A 1 103 ? 0.612 -6.456 -10.778 1.00 90.06 103 VAL A O 1
ATOM 750 N N . ASN A 1 104 ? 2.086 -8.087 -11.054 1.00 89.69 104 ASN A N 1
ATOM 751 C CA . ASN A 1 104 ? 2.767 -7.829 -9.773 1.00 89.69 104 ASN A CA 1
ATOM 752 C C . ASN A 1 104 ? 3.903 -6.791 -9.838 1.00 89.69 104 ASN A C 1
ATOM 754 O O . ASN A 1 104 ? 4.504 -6.474 -8.810 1.00 89.69 104 ASN A O 1
ATOM 758 N N . SER A 1 105 ? 4.275 -6.328 -11.027 1.00 86.44 105 SER A N 1
ATOM 759 C CA . SER A 1 105 ? 5.416 -5.432 -11.220 1.00 86.44 105 SER A CA 1
ATOM 760 C C . SER A 1 105 ? 5.303 -4.685 -12.536 1.00 86.44 105 SER A C 1
ATOM 762 O O . SER A 1 105 ? 4.799 -5.235 -13.513 1.00 86.44 105 SER A O 1
ATOM 764 N N . ASN A 1 106 ? 5.851 -3.474 -12.569 1.00 83.25 106 ASN A N 1
ATOM 765 C CA . ASN A 1 106 ? 5.977 -2.716 -13.804 1.00 83.25 106 ASN A CA 1
ATOM 766 C C . ASN A 1 106 ? 7.137 -3.237 -14.677 1.00 83.25 106 ASN A C 1
ATOM 768 O O . ASN A 1 106 ? 8.084 -3.838 -14.165 1.00 83.25 106 ASN A O 1
ATOM 772 N N . ASP A 1 107 ? 7.074 -2.976 -15.983 1.00 82.75 107 ASP A N 1
ATOM 773 C CA . ASP A 1 107 ? 8.109 -3.313 -16.973 1.00 82.75 107 ASP A CA 1
ATOM 774 C C . ASP A 1 107 ? 9.439 -2.581 -16.720 1.00 82.75 107 ASP A C 1
ATOM 776 O O . ASP A 1 107 ? 10.521 -3.150 -16.885 1.00 82.75 107 ASP A O 1
ATOM 780 N N . VAL A 1 108 ? 9.351 -1.327 -16.273 1.00 85.25 108 VAL A N 1
ATOM 781 C CA . VAL A 1 108 ? 10.476 -0.469 -15.893 1.00 85.25 108 VAL A CA 1
ATOM 782 C C . VAL A 1 108 ? 10.289 0.011 -14.446 1.00 85.25 108 VAL A C 1
ATOM 784 O O . VAL A 1 108 ? 9.176 0.383 -14.063 1.00 85.25 108 VAL A O 1
ATOM 787 N N . PRO A 1 109 ? 11.348 0.043 -13.613 1.00 85.94 109 PRO A N 1
ATOM 788 C CA . PRO A 1 109 ? 11.238 0.527 -12.240 1.00 85.94 109 PRO A CA 1
ATOM 789 C C . PRO A 1 109 ? 10.759 1.982 -12.143 1.00 85.94 109 PRO A C 1
ATOM 791 O O . PRO A 1 109 ? 11.145 2.831 -12.946 1.00 85.94 109 PRO A O 1
ATOM 794 N N . TYR A 1 110 ? 9.997 2.286 -11.090 1.00 89.56 110 TYR A N 1
ATOM 795 C CA . TYR A 1 110 ? 9.671 3.661 -10.708 1.00 89.56 110 TYR A CA 1
ATOM 796 C C . TYR A 1 110 ? 10.928 4.481 -10.379 1.00 89.56 110 TYR A C 1
ATOM 798 O O . TYR A 1 110 ? 11.945 3.950 -9.909 1.00 89.56 110 TYR A O 1
ATOM 806 N N . GLN A 1 111 ? 10.824 5.792 -10.590 1.00 91.00 111 GLN A N 1
ATOM 807 C CA . GLN A 1 111 ? 11.823 6.766 -10.164 1.00 91.00 111 GLN A CA 1
ATOM 808 C C . GLN A 1 111 ? 11.594 7.139 -8.692 1.00 91.00 111 GLN A C 1
ATOM 810 O O . GLN A 1 111 ? 10.462 7.163 -8.215 1.00 91.00 111 GLN A O 1
ATOM 815 N N . GLU A 1 112 ? 12.668 7.465 -7.971 1.00 90.50 112 GLU A N 1
ATOM 816 C CA . GLU A 1 112 ? 12.589 7.983 -6.590 1.00 90.50 112 GLU A CA 1
ATOM 817 C C . GLU A 1 112 ? 12.574 9.518 -6.537 1.00 90.50 112 GLU A C 1
ATOM 819 O O . GLU A 1 112 ? 12.522 10.115 -5.466 1.00 90.50 112 GLU A O 1
ATOM 824 N N . THR A 1 113 ? 12.597 10.158 -7.705 1.00 89.44 113 THR A N 1
ATOM 825 C CA . THR A 1 113 ? 12.486 11.603 -7.896 1.00 89.44 113 THR A CA 1
ATOM 826 C C . THR A 1 113 ? 11.409 11.897 -8.927 1.00 89.44 113 THR A C 1
ATOM 828 O O . THR A 1 113 ? 11.142 11.076 -9.807 1.00 89.44 113 THR A O 1
ATOM 831 N N . PHE A 1 114 ? 10.807 13.083 -8.845 1.00 89.75 114 PHE A N 1
ATOM 832 C CA . PHE A 1 114 ? 9.805 13.535 -9.808 1.00 89.75 114 PHE A CA 1
ATOM 833 C C . PHE A 1 114 ? 10.333 13.404 -11.254 1.00 89.75 114 PHE A C 1
ATOM 8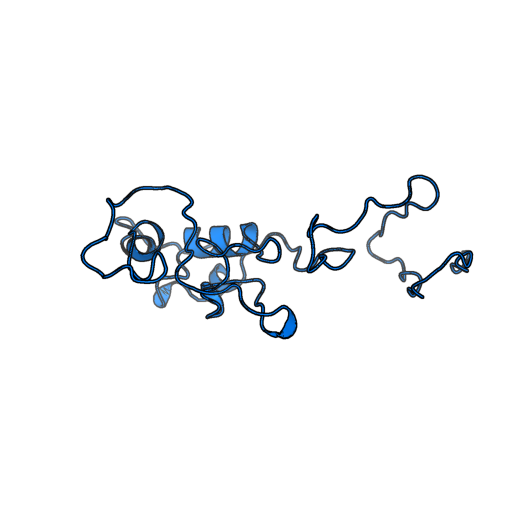35 O O . PHE A 1 114 ? 11.452 13.855 -11.513 1.00 89.75 114 PHE A O 1
ATOM 842 N N . PRO A 1 115 ? 9.572 12.793 -12.189 1.00 90.94 115 PRO A N 1
ATOM 843 C CA . PRO A 1 115 ? 8.127 12.513 -12.140 1.00 90.94 115 PRO A CA 1
ATOM 844 C C . PRO A 1 115 ? 7.677 11.182 -11.491 1.00 90.94 115 PRO A C 1
ATOM 846 O O . PRO A 1 115 ? 6.508 10.833 -11.621 1.00 90.94 115 PRO A O 1
ATOM 849 N N . TYR A 1 116 ? 8.540 10.453 -10.770 1.00 89.94 116 TYR A N 1
ATOM 850 C CA . TYR A 1 116 ? 8.288 9.171 -10.064 1.00 89.94 116 TYR A CA 1
ATOM 851 C C . TYR A 1 116 ? 7.856 7.977 -10.941 1.00 89.94 116 TYR A C 1
ATOM 853 O O . TYR A 1 116 ? 8.142 6.829 -10.606 1.00 89.94 116 TYR A O 1
ATOM 861 N N . VAL A 1 117 ? 7.222 8.211 -12.086 1.00 90.38 117 VAL A N 1
ATOM 862 C CA . VAL A 1 117 ? 6.937 7.206 -13.119 1.00 90.38 117 VAL A CA 1
ATOM 863 C C . VAL A 1 117 ? 8.151 6.984 -14.015 1.00 90.38 117 VAL A C 1
ATOM 865 O O . VAL A 1 117 ? 8.996 7.868 -14.152 1.00 90.38 117 VAL A O 1
ATOM 868 N N . ALA A 1 118 ? 8.253 5.810 -14.636 1.00 88.06 118 ALA A N 1
ATOM 869 C CA . ALA A 1 118 ? 9.279 5.557 -15.643 1.00 88.06 118 ALA A CA 1
ATOM 870 C C . ALA A 1 118 ? 9.138 6.521 -16.838 1.00 88.06 118 ALA A C 1
ATOM 872 O O . ALA A 1 118 ? 8.048 7.017 -17.132 1.00 88.06 118 ALA A O 1
ATOM 873 N N . PHE A 1 119 ? 10.247 6.796 -17.531 1.00 85.38 119 PHE A N 1
ATOM 874 C CA . PHE A 1 119 ? 10.188 7.544 -18.786 1.00 85.38 119 PHE A CA 1
ATOM 875 C C . PHE A 1 119 ? 9.388 6.780 -19.841 1.00 85.38 119 PHE A C 1
ATOM 877 O O . PHE A 1 119 ? 9.324 5.551 -19.818 1.00 85.38 119 PHE A O 1
ATOM 884 N N . ALA A 1 120 ? 8.801 7.520 -20.782 1.00 83.94 120 ALA A N 1
ATOM 885 C CA . ALA A 1 120 ? 8.067 6.923 -21.887 1.00 83.94 120 ALA A CA 1
ATOM 886 C C . ALA A 1 120 ? 8.955 5.945 -22.672 1.00 83.94 120 ALA A C 1
ATOM 888 O O . ALA A 1 120 ? 10.115 6.241 -22.976 1.00 83.94 120 ALA A O 1
ATOM 889 N N . ASN A 1 121 ? 8.383 4.795 -23.030 1.00 80.62 121 ASN A N 1
ATOM 890 C CA . ASN A 1 121 ? 9.040 3.833 -23.903 1.00 80.62 121 ASN A CA 1
ATOM 891 C C . ASN A 1 121 ? 9.370 4.481 -25.261 1.00 80.62 121 ASN A C 1
ATOM 893 O O . ASN A 1 121 ? 8.611 5.300 -25.782 1.00 80.62 121 ASN A O 1
ATOM 897 N N . SER A 1 122 ? 10.517 4.118 -25.843 1.00 79.62 122 SER A N 1
ATOM 898 C CA . SER A 1 122 ? 10.934 4.642 -27.149 1.00 79.62 122 SER A CA 1
ATOM 899 C C . SER A 1 122 ? 9.916 4.273 -28.226 1.00 79.62 122 SER A C 1
ATOM 901 O O . SER A 1 122 ? 9.647 3.095 -28.442 1.00 79.62 122 SER A O 1
ATOM 903 N N . GLY A 1 123 ? 9.412 5.267 -28.963 1.00 79.12 123 GLY A N 1
ATOM 904 C CA . GLY A 1 123 ? 8.499 5.024 -30.084 1.00 79.12 123 GLY A CA 1
ATOM 905 C C . GLY A 1 123 ? 9.143 4.267 -31.253 1.00 79.12 123 GLY A C 1
ATOM 906 O O . GLY A 1 123 ? 8.442 3.580 -31.986 1.00 79.12 123 GLY A O 1
ATOM 907 N N . ARG A 1 124 ? 10.473 4.357 -31.417 1.00 74.62 124 ARG A N 1
ATOM 908 C CA . ARG A 1 124 ? 11.221 3.630 -32.464 1.00 74.62 124 ARG A CA 1
ATOM 909 C C . ARG A 1 124 ? 11.634 2.219 -32.050 1.00 74.62 124 ARG A C 1
ATOM 911 O O . ARG A 1 124 ? 11.682 1.341 -32.899 1.00 74.62 124 ARG A O 1
ATOM 918 N N . ASN A 1 125 ? 11.929 2.018 -30.766 1.00 68.38 125 ASN A N 1
ATOM 919 C CA . ASN A 1 125 ? 12.386 0.739 -30.216 1.00 68.38 125 ASN A CA 1
ATOM 920 C C . ASN A 1 125 ? 11.346 0.184 -29.230 1.00 68.38 125 ASN A C 1
ATOM 922 O O . ASN A 1 125 ? 11.694 -0.219 -28.119 1.00 68.38 125 ASN A O 1
ATOM 926 N N . SER A 1 126 ? 10.065 0.224 -29.599 1.00 65.44 126 SER A N 1
ATOM 927 C CA . SER A 1 126 ? 9.005 -0.394 -28.807 1.00 65.44 126 SER A CA 1
ATOM 928 C C . SER A 1 126 ? 8.993 -1.900 -29.077 1.00 65.44 126 SER A C 1
ATOM 930 O O . SER A 1 126 ? 9.151 -2.347 -30.213 1.00 65.44 126 SER A O 1
ATOM 932 N N . ARG A 1 127 ? 8.841 -2.710 -28.025 1.00 66.56 127 ARG A N 1
ATOM 933 C CA . ARG A 1 127 ? 8.644 -4.159 -28.158 1.00 66.56 127 ARG A CA 1
ATOM 934 C C . ARG A 1 127 ? 7.422 -4.576 -27.357 1.00 66.56 127 ARG A C 1
ATOM 936 O O . ARG A 1 127 ? 7.282 -4.182 -26.202 1.00 66.56 127 ARG A O 1
ATOM 943 N N . HIS A 1 128 ? 6.573 -5.397 -27.957 1.00 61.38 128 HIS A N 1
ATOM 944 C CA . HIS A 1 128 ? 5.491 -6.070 -27.252 1.00 61.38 128 HIS A CA 1
ATOM 945 C C . HIS A 1 128 ? 6.036 -7.394 -26.703 1.00 61.38 128 HIS A C 1
ATOM 947 O O . HIS A 1 128 ? 6.482 -8.241 -27.477 1.00 61.38 128 HIS A O 1
ATOM 953 N N . GLN A 1 129 ? 6.077 -7.562 -25.379 1.00 58.91 129 GLN A N 1
ATOM 954 C CA . GLN A 1 129 ? 6.478 -8.837 -24.779 1.00 58.91 129 GLN A CA 1
ATOM 955 C C . GLN A 1 129 ? 5.296 -9.804 -24.839 1.00 58.91 129 GLN A C 1
ATOM 957 O O . GLN A 1 129 ? 4.326 -9.657 -24.101 1.00 58.91 129 GLN A O 1
ATOM 962 N N . ASN A 1 130 ? 5.377 -10.784 -25.737 1.00 57.00 130 ASN A N 1
ATOM 963 C CA . ASN A 1 130 ? 4.386 -11.848 -25.834 1.00 57.00 130 ASN A CA 1
ATOM 964 C C . ASN A 1 130 ? 4.724 -12.977 -24.844 1.00 57.00 130 ASN A C 1
ATOM 966 O O . ASN A 1 130 ? 5.905 -13.213 -24.557 1.00 57.00 130 ASN A O 1
ATOM 970 N N . PRO A 1 131 ? 3.725 -13.738 -24.364 1.00 51.53 131 PRO A N 1
ATOM 971 C CA . PRO A 1 131 ? 3.988 -14.991 -23.666 1.00 51.53 131 PRO A CA 1
ATOM 972 C C . PRO A 1 131 ? 4.856 -15.911 -24.547 1.00 51.53 131 PRO A C 1
ATOM 974 O O . PRO A 1 131 ? 4.450 -16.266 -25.651 1.00 51.53 131 PRO A O 1
ATOM 977 N N . GLY A 1 132 ? 6.060 -16.266 -24.080 1.00 59.69 132 GLY A N 1
ATOM 978 C CA . GLY A 1 132 ? 6.994 -17.167 -24.777 1.00 59.69 132 GLY A CA 1
ATOM 979 C C . GLY A 1 132 ? 8.225 -16.514 -25.422 1.00 59.69 132 GLY A C 1
ATOM 980 O O . GLY A 1 132 ? 9.107 -17.234 -25.881 1.00 59.69 132 GLY A O 1
ATOM 981 N N . THR A 1 133 ? 8.345 -15.183 -25.434 1.00 55.72 133 THR A N 1
ATOM 982 C CA . THR A 1 133 ? 9.554 -14.515 -25.955 1.00 55.72 133 THR A CA 1
ATOM 983 C C . THR A 1 133 ? 10.570 -14.241 -24.845 1.00 55.72 133 THR A C 1
ATOM 985 O O . THR A 1 133 ? 10.271 -13.500 -23.907 1.00 55.72 133 THR A O 1
ATOM 988 N N . SER A 1 134 ? 11.783 -14.793 -24.963 1.00 51.66 134 SER A N 1
ATOM 989 C CA . SER A 1 134 ? 12.921 -14.473 -24.091 1.00 51.66 134 SER A CA 1
ATOM 990 C C . SER A 1 134 ? 13.270 -12.988 -24.223 1.00 51.66 134 SER A C 1
ATOM 992 O O . SER A 1 134 ? 13.632 -12.518 -25.301 1.00 51.66 134 SER A O 1
ATOM 994 N N . GLY A 1 135 ? 13.117 -12.219 -23.144 1.00 51.41 135 GLY A N 1
ATOM 995 C CA . GLY A 1 135 ? 13.399 -10.785 -23.158 1.00 51.41 135 GLY A CA 1
ATOM 996 C C . GLY A 1 135 ? 14.873 -10.499 -23.447 1.00 51.41 135 GLY A C 1
ATOM 997 O O . GLY A 1 135 ? 15.758 -11.165 -22.917 1.00 51.41 135 GLY A O 1
ATOM 998 N N . CYS A 1 136 ? 15.152 -9.484 -24.262 1.00 52.62 136 CYS A N 1
ATOM 999 C CA . CYS A 1 136 ? 16.521 -9.027 -24.449 1.00 52.62 136 CYS A CA 1
ATOM 1000 C C . CYS A 1 136 ? 17.039 -8.406 -23.131 1.00 52.62 136 CYS A C 1
ATOM 1002 O O . CYS A 1 136 ? 16.361 -7.557 -22.535 1.00 52.62 136 CYS A O 1
ATOM 1004 N N . VAL A 1 137 ? 18.222 -8.841 -22.686 1.00 51.25 137 VAL A N 1
ATOM 1005 C CA . VAL A 1 137 ? 18.859 -8.440 -21.420 1.00 51.25 137 VAL A CA 1
ATOM 1006 C C . VAL A 1 137 ? 19.170 -6.938 -21.441 1.00 51.25 137 VAL A C 1
ATOM 1008 O O . VAL A 1 137 ? 19.738 -6.432 -22.406 1.00 51.25 137 VAL A O 1
ATOM 1011 N N . SER A 1 138 ? 18.763 -6.210 -20.400 1.00 49.97 138 SER A N 1
ATOM 1012 C CA . SER A 1 138 ? 18.984 -4.763 -20.287 1.00 49.97 138 SER A CA 1
ATOM 1013 C C . SER A 1 138 ? 20.426 -4.463 -19.885 1.00 49.97 138 SER A C 1
ATOM 1015 O O . SER A 1 138 ? 20.817 -4.761 -18.759 1.00 49.97 138 SER A O 1
ATOM 1017 N N . THR A 1 139 ? 21.182 -3.780 -20.743 1.00 44.00 139 THR A N 1
ATOM 1018 C CA . THR A 1 139 ? 22.316 -2.953 -20.306 1.00 44.00 139 THR A CA 1
ATOM 1019 C C . THR A 1 139 ? 21.888 -1.489 -20.344 1.00 44.00 139 THR A C 1
ATOM 1021 O O . THR A 1 139 ? 21.631 -0.938 -21.413 1.00 44.00 139 THR A O 1
ATOM 1024 N N . THR A 1 140 ? 21.793 -0.853 -19.184 1.00 44.88 140 THR A N 1
ATOM 1025 C CA . THR A 1 140 ? 21.567 0.597 -19.043 1.00 44.88 140 THR A CA 1
ATOM 1026 C C . THR A 1 140 ? 22.936 1.321 -19.011 1.00 44.88 140 THR A C 1
ATOM 1028 O O . THR A 1 140 ? 23.900 0.703 -18.566 1.00 44.88 140 THR A O 1
ATOM 1031 N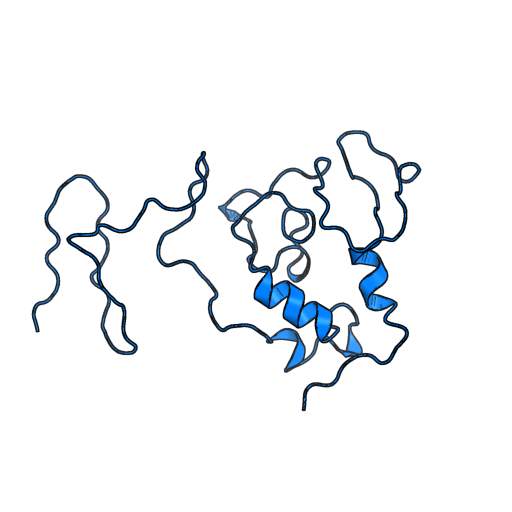 N . PRO A 1 141 ? 23.016 2.660 -19.164 1.00 49.28 141 PRO A N 1
ATOM 1032 C CA . PRO A 1 141 ? 23.110 3.562 -20.342 1.00 49.28 141 PRO A CA 1
ATOM 1033 C C . PRO A 1 141 ? 24.569 4.077 -20.635 1.00 49.28 141 PRO A C 1
ATOM 1035 O O . PRO A 1 141 ? 25.473 3.658 -19.916 1.00 49.28 141 PRO A O 1
ATOM 1038 N N . PRO A 1 142 ? 24.856 5.010 -21.595 1.00 49.22 142 PRO A N 1
ATOM 1039 C CA . PRO A 1 142 ? 23.975 5.724 -22.530 1.00 49.22 142 PRO A CA 1
ATOM 1040 C C . PRO A 1 142 ? 24.343 5.500 -24.022 1.00 49.22 142 PRO A C 1
ATOM 1042 O O . PRO A 1 142 ? 25.500 5.549 -24.416 1.00 49.22 142 PRO A O 1
ATOM 1045 N N . PHE A 1 143 ? 23.343 5.309 -24.883 1.00 43.66 143 PHE A N 1
ATOM 1046 C CA . PHE A 1 143 ? 23.474 5.282 -26.357 1.00 43.66 143 PHE A CA 1
ATOM 1047 C C . PHE A 1 143 ? 24.199 4.104 -27.030 1.00 43.66 143 PHE A C 1
ATOM 1049 O O . PHE A 1 143 ? 24.668 4.265 -28.156 1.00 43.66 143 PHE A O 1
ATOM 1056 N N . LEU A 1 144 ? 24.230 2.904 -26.448 1.00 46.28 144 LEU A N 1
ATOM 1057 C CA . LEU A 1 144 ? 24.618 1.731 -27.241 1.00 46.28 144 LEU A CA 1
ATOM 1058 C C . LEU A 1 144 ? 23.387 1.093 -27.909 1.00 46.28 144 LEU A C 1
ATOM 1060 O O . LEU A 1 144 ? 22.407 0.803 -27.215 1.00 46.28 144 LEU A O 1
ATOM 1064 N N . PRO A 1 145 ? 23.394 0.893 -29.244 1.00 46.34 145 PRO A N 1
ATOM 1065 C CA . PRO A 1 145 ? 22.363 0.121 -29.918 1.00 46.34 145 PRO A CA 1
ATOM 1066 C C . PRO A 1 145 ? 22.371 -1.307 -29.370 1.00 46.34 145 PRO A C 1
ATOM 1068 O O . PRO A 1 145 ? 23.409 -1.949 -29.229 1.00 46.34 145 PRO A O 1
ATOM 1071 N N . MET A 1 146 ? 21.185 -1.774 -29.014 1.00 56.66 146 MET A N 1
ATOM 1072 C CA . MET A 1 146 ? 20.969 -3.049 -28.355 1.00 56.66 146 MET A CA 1
ATOM 1073 C C . MET A 1 146 ? 21.005 -4.189 -29.377 1.00 56.66 146 MET A C 1
ATOM 1075 O O . MET A 1 146 ? 20.231 -4.179 -30.333 1.00 56.66 146 MET A O 1
ATOM 1079 N N . LEU A 1 147 ? 21.871 -5.183 -29.167 1.00 49.84 147 LEU A N 1
ATOM 1080 C CA . LEU A 1 147 ? 21.808 -6.450 -29.897 1.00 49.84 147 LEU A CA 1
ATOM 1081 C C . LEU A 1 147 ? 20.698 -7.302 -29.274 1.00 49.84 147 LEU A C 1
ATOM 1083 O O . LEU A 1 147 ? 20.879 -7.910 -28.221 1.00 49.84 147 LEU A O 1
ATOM 1087 N N . CYS A 1 148 ? 19.527 -7.309 -29.903 1.00 48.72 148 CYS A N 1
ATOM 1088 C CA . CYS A 1 148 ? 18.530 -8.340 -29.636 1.00 48.72 148 CYS A CA 1
ATOM 1089 C C . CYS A 1 148 ? 18.874 -9.595 -30.454 1.00 48.72 148 CYS A C 1
ATOM 1091 O O . CYS A 1 148 ? 19.364 -9.454 -31.578 1.00 48.72 148 CYS A O 1
ATOM 1093 N N . PRO A 1 149 ? 18.608 -10.809 -29.935 1.00 50.78 149 PRO A N 1
ATOM 1094 C CA . PRO A 1 149 ? 18.636 -12.007 -30.760 1.00 50.78 149 PRO A CA 1
ATOM 1095 C C . PRO A 1 149 ? 17.659 -11.799 -31.917 1.00 50.78 149 PRO A C 1
ATOM 1097 O O . PRO A 1 149 ? 16.477 -11.529 -31.695 1.00 50.78 149 PRO A O 1
ATOM 1100 N N . THR A 1 150 ? 18.158 -11.854 -33.146 1.00 49.19 150 THR A N 1
ATOM 1101 C CA . THR A 1 150 ? 17.298 -12.026 -34.312 1.00 49.19 150 THR A CA 1
ATOM 1102 C C . THR A 1 150 ? 16.794 -13.462 -34.286 1.00 49.19 150 THR A C 1
ATOM 1104 O O . THR A 1 150 ? 17.569 -14.365 -33.961 1.00 49.19 150 THR A O 1
ATOM 1107 N N . ASN A 1 151 ? 15.512 -13.663 -34.595 1.00 47.34 151 ASN A N 1
ATOM 1108 C CA . ASN A 1 151 ? 15.039 -14.989 -34.997 1.00 47.34 151 ASN A CA 1
ATOM 1109 C C . ASN A 1 151 ? 15.911 -15.543 -36.129 1.00 47.34 151 ASN A C 1
ATOM 1111 O O . ASN A 1 151 ? 16.341 -14.724 -36.977 1.00 47.34 151 ASN A O 1
#

Sequence (151 aa):
MVAIPTPPRLDLLPLVSYTAPICPGCTAAQAGPVADLLRLNTGIPATDKAMRKRLGVLAGDFGGFPNGRRLSDDATDIAARVVVGVLNPAFNVFPNNRIGDGVNSNDVPYQETFPYVAFANSGRNSRHQNPGTSGCVSTTPPFLPMLCPTN

Secondary structure (DSSP, 8-state):
----PPSS-GGGHHHHSB-S-SSTT--GGGPBPP--------SSPPPPGGG--TTGGGGT-TTSTTT---S-S-HHHHHHHHHTTTTSGGGSSTTGGG---S--S-SSPPPSSTT-SPPPPPSSS-----TT--PPPP--SSSPPP-PPP-

Foldseek 3Di:
DQAADDPPPVLCQVVQKAAPPQACVDHRVPIDDRDDDQEARHNDDADDPVPDDQLAVLVVHVCDPSHHDADSHQPQLNVQLVRRPCSDVVNVDPPSVVDDPPQNDDPDAFDPDPVRHDDDDDPVPDDDDDPPDDDQDDDDDDDDDGDDDDD

InterPro domains:
  IPR025566 Protein of unknown function DUF4331 [PF14224] (5-118)

Radius of gyration: 19.99 Å; chains: 1; bounding box: 48×36×54 Å

Organism: NCBI:txid327160

pLDDT: mean 82.21, std 15.27, range [43.66, 96.75]